Protein AF-A0A3B8ICD7-F1 (afdb_monomer_lite)

Sequence (127 aa):
MKNTTYLVFAVLVFLGSVAFNNRTTNPEAPEERSGIEEAPDSEAPEYSEPFDVMMSVLTHQRCVNCHPSDDVPKQGEDRHAHRFDITRGNSTGPTNCNTCHQAENNDFSGVPGAPDWSLAPHSMRWE

pLDDT: mean 80.63, std 16.06, range [47.44, 96.56]

Structure (mmCIF, N/CA/C/O backbone):
data_AF-A0A3B8ICD7-F1
#
_entry.id   AF-A0A3B8ICD7-F1
#
loop_
_atom_site.group_PDB
_atom_site.id
_atom_site.type_symbol
_atom_site.label_atom_id
_atom_site.label_alt_id
_atom_site.label_comp_id
_atom_site.label_asym_id
_atom_site.label_entity_id
_atom_site.label_seq_id
_atom_site.pdbx_PDB_ins_code
_atom_site.Cartn_x
_atom_site.Cartn_y
_atom_site.Cartn_z
_atom_site.occupancy
_atom_site.B_iso_or_equiv
_atom_site.auth_seq_id
_atom_site.auth_comp_id
_atom_site.auth_asym_id
_atom_site.auth_atom_id
_atom_site.pdbx_PDB_model_num
ATOM 1 N N . MET A 1 1 ? -3.325 -66.431 -43.973 1.00 59.06 1 MET A N 1
ATOM 2 C CA . MET A 1 1 ? -3.987 -65.264 -44.603 1.00 59.06 1 MET A CA 1
ATOM 3 C C . MET A 1 1 ? -4.455 -64.236 -43.572 1.00 59.06 1 MET A C 1
ATOM 5 O O . MET A 1 1 ? -4.008 -63.108 -43.668 1.00 59.06 1 MET A O 1
ATOM 9 N N . LYS A 1 2 ? -5.251 -64.602 -42.551 1.00 57.88 2 LYS A N 1
ATOM 10 C CA . LYS A 1 2 ? -5.779 -63.646 -41.548 1.00 57.88 2 LYS A CA 1
ATOM 11 C C . LYS A 1 2 ? -4.698 -62.892 -40.742 1.00 57.88 2 LYS A C 1
ATOM 13 O O . LYS A 1 2 ? -4.794 -61.681 -40.604 1.00 57.88 2 LYS A O 1
ATOM 18 N N . ASN A 1 3 ? -3.629 -63.560 -40.291 1.00 62.12 3 ASN A N 1
ATOM 19 C CA . ASN A 1 3 ? -2.562 -62.912 -39.500 1.00 62.12 3 ASN A CA 1
ATOM 20 C C . ASN A 1 3 ? -1.727 -61.901 -40.304 1.00 62.12 3 ASN A C 1
ATOM 22 O O . ASN A 1 3 ? -1.322 -60.876 -39.765 1.00 62.12 3 ASN A O 1
ATOM 26 N N . THR A 1 4 ? -1.519 -62.151 -41.600 1.00 67.88 4 THR A N 1
ATOM 27 C CA . THR A 1 4 ? -0.853 -61.201 -42.503 1.00 67.88 4 THR A CA 1
ATOM 28 C C . THR A 1 4 ? -1.708 -59.949 -42.691 1.00 67.88 4 THR A C 1
ATOM 30 O O . THR A 1 4 ? -1.179 -58.845 -42.683 1.00 67.88 4 THR A O 1
ATOM 33 N N . THR A 1 5 ? -3.035 -60.103 -42.771 1.00 70.75 5 THR A N 1
ATOM 34 C CA . THR A 1 5 ? -3.972 -58.973 -42.836 1.00 70.75 5 THR A CA 1
ATOM 35 C C . THR A 1 5 ? -3.921 -58.115 -41.568 1.00 70.75 5 THR A C 1
ATOM 37 O O . THR A 1 5 ? -3.874 -56.895 -41.681 1.00 70.75 5 THR A O 1
ATOM 40 N N . TYR A 1 6 ? -3.851 -58.720 -40.375 1.00 75.12 6 TYR A N 1
ATOM 41 C CA . TYR A 1 6 ? -3.724 -57.970 -39.116 1.00 75.12 6 TYR A CA 1
ATOM 42 C C . TYR A 1 6 ? -2.393 -57.220 -38.992 1.00 75.12 6 TYR A C 1
ATOM 44 O O . TYR A 1 6 ? -2.384 -56.080 -38.539 1.00 75.12 6 TYR A O 1
ATOM 52 N N . LEU A 1 7 ? -1.283 -57.820 -39.434 1.00 75.50 7 LEU A N 1
ATOM 53 C CA . LEU A 1 7 ? 0.027 -57.160 -39.424 1.00 75.50 7 LEU A CA 1
ATOM 54 C C . LEU A 1 7 ? 0.081 -55.971 -40.388 1.00 75.50 7 LEU A C 1
ATOM 56 O O . LEU A 1 7 ? 0.559 -54.906 -40.012 1.00 75.50 7 LEU A O 1
ATOM 60 N N . VAL A 1 8 ? -0.462 -56.118 -41.599 1.00 77.06 8 VAL A N 1
ATOM 61 C CA . VAL A 1 8 ? -0.549 -55.008 -42.562 1.00 77.06 8 VAL A CA 1
ATOM 62 C C . VAL A 1 8 ? -1.430 -53.886 -42.012 1.00 77.06 8 VAL A C 1
ATOM 64 O O . VAL A 1 8 ? -1.059 -52.720 -42.104 1.00 77.06 8 VAL A O 1
ATOM 67 N N . PHE A 1 9 ? -2.553 -54.222 -41.374 1.00 79.38 9 PHE A N 1
ATOM 68 C CA . PHE A 1 9 ? -3.433 -53.226 -40.765 1.00 79.38 9 PHE A CA 1
ATOM 69 C C . PHE A 1 9 ? -2.753 -52.492 -39.599 1.00 79.38 9 PHE A C 1
ATOM 71 O O . PHE A 1 9 ? -2.824 -51.270 -39.524 1.00 79.38 9 PHE A O 1
ATOM 78 N N . ALA A 1 10 ? -2.029 -53.206 -38.732 1.00 79.75 10 ALA A N 1
ATOM 79 C CA . ALA A 1 10 ? -1.290 -52.608 -37.620 1.00 79.75 10 ALA A CA 1
ATOM 80 C C . ALA A 1 10 ? -0.166 -51.671 -38.097 1.00 79.75 10 ALA A C 1
ATOM 82 O O . ALA A 1 10 ? 0.004 -50.586 -37.544 1.00 79.75 10 ALA A O 1
ATOM 83 N N . VAL A 1 11 ? 0.560 -52.047 -39.156 1.00 81.44 11 VAL A N 1
ATOM 84 C CA . VAL A 1 11 ? 1.603 -51.203 -39.762 1.00 81.44 11 VAL A CA 1
ATOM 85 C C . VAL A 1 11 ? 1.000 -49.956 -40.412 1.00 81.44 11 VAL A C 1
ATOM 87 O O . VAL A 1 11 ? 1.538 -48.865 -40.240 1.00 81.44 11 VAL A O 1
ATOM 90 N N . LEU A 1 12 ? -0.135 -50.082 -41.106 1.00 80.44 12 LEU A N 1
ATOM 91 C CA . LEU A 1 12 ? -0.829 -48.938 -41.707 1.00 80.44 12 LEU A CA 1
ATOM 92 C C . LEU A 1 12 ? -1.368 -47.963 -40.653 1.00 80.44 12 LEU A C 1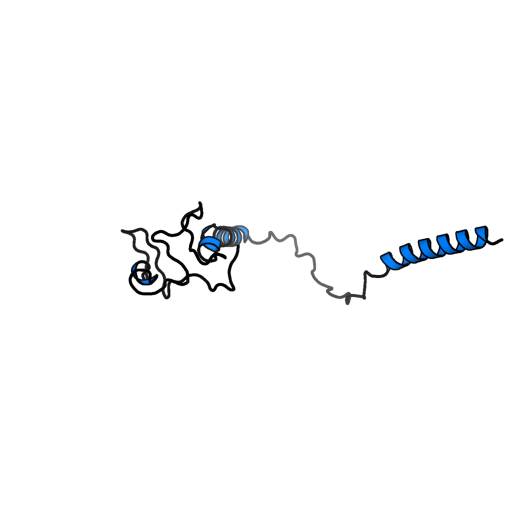
ATOM 94 O O . LEU A 1 12 ? -1.252 -46.753 -40.835 1.00 80.44 12 LEU A O 1
ATOM 98 N N . VAL A 1 13 ? -1.901 -48.470 -39.537 1.00 78.38 13 VAL A N 1
ATOM 99 C CA . VAL A 1 13 ? -2.333 -47.631 -38.408 1.00 78.38 13 VAL A CA 1
ATOM 100 C C . VAL A 1 13 ? -1.134 -46.916 -37.783 1.00 78.38 13 VAL A C 1
ATOM 102 O O . VAL A 1 13 ? -1.191 -45.706 -37.584 1.00 78.38 13 VAL A O 1
ATOM 105 N N . PHE A 1 14 ? -0.024 -47.623 -37.549 1.00 73.62 14 PHE A N 1
ATOM 106 C CA . PHE A 1 14 ? 1.178 -47.033 -36.954 1.00 73.62 14 PHE A CA 1
ATOM 107 C C . PHE A 1 14 ? 1.802 -45.947 -37.848 1.00 73.62 14 PHE A C 1
ATOM 109 O O . PHE A 1 14 ? 2.098 -44.850 -37.375 1.00 73.62 14 PHE A O 1
ATOM 116 N N . LEU A 1 15 ? 1.933 -46.203 -39.155 1.00 73.50 15 LEU A N 1
ATOM 117 C CA . LEU A 1 15 ? 2.424 -45.213 -40.123 1.00 73.50 15 LEU A CA 1
ATOM 118 C C . LEU A 1 15 ? 1.466 -44.019 -40.266 1.00 73.50 15 LEU A C 1
ATOM 120 O O . LEU A 1 15 ? 1.918 -42.877 -40.361 1.00 73.50 15 LEU A O 1
ATOM 124 N N . GLY A 1 16 ? 0.152 -44.259 -40.220 1.00 69.81 16 GLY A N 1
ATOM 125 C CA . GLY A 1 16 ? -0.864 -43.206 -40.233 1.00 69.81 16 GLY A CA 1
ATOM 126 C C . GLY A 1 16 ? -0.794 -42.286 -39.008 1.00 69.81 16 GLY A C 1
ATOM 127 O O . GLY A 1 16 ? -0.886 -41.069 -39.154 1.00 69.81 16 GLY A O 1
ATOM 128 N N . SER A 1 17 ? -0.565 -42.836 -37.810 1.00 64.69 17 SER A N 1
ATOM 129 C CA . SER A 1 17 ? -0.439 -42.056 -36.568 1.00 64.69 17 SER A CA 1
ATOM 130 C C . SER A 1 17 ? 0.824 -41.186 -36.522 1.00 64.69 17 SER A C 1
ATOM 132 O O . SER A 1 17 ? 0.774 -40.067 -36.007 1.00 64.69 17 SER A O 1
ATOM 134 N N . VAL A 1 18 ? 1.943 -41.654 -37.088 1.00 63.84 18 VAL A N 1
ATOM 135 C CA . VAL A 1 18 ? 3.178 -40.853 -37.205 1.00 63.84 18 VAL A CA 1
ATOM 136 C C . VAL A 1 18 ? 2.990 -39.703 -38.202 1.00 63.84 18 VAL A C 1
ATOM 138 O O . VAL A 1 18 ? 3.390 -38.575 -37.921 1.00 63.84 18 VAL A O 1
ATOM 141 N N . ALA A 1 19 ? 2.312 -39.947 -39.329 1.00 62.06 19 ALA A N 1
ATOM 142 C CA . ALA A 1 19 ? 2.012 -38.908 -40.315 1.00 62.06 19 ALA A CA 1
ATOM 143 C C . ALA A 1 19 ? 0.995 -37.860 -39.815 1.00 62.06 19 ALA A C 1
ATOM 145 O O . ALA A 1 19 ? 1.036 -36.714 -40.259 1.00 62.06 19 ALA A O 1
ATOM 146 N N . PHE A 1 20 ? 0.093 -38.228 -38.895 1.00 61.84 20 PHE A N 1
ATOM 147 C CA . PHE A 1 20 ? -0.918 -37.318 -38.342 1.00 61.84 20 PHE A CA 1
ATOM 148 C C . PHE A 1 20 ? -0.350 -36.364 -37.280 1.00 61.84 20 PHE A C 1
ATOM 150 O O . PHE A 1 20 ? -0.676 -35.180 -37.301 1.00 61.84 20 PHE A O 1
ATOM 157 N N . ASN A 1 21 ? 0.553 -36.834 -36.408 1.00 57.81 21 ASN A N 1
ATOM 158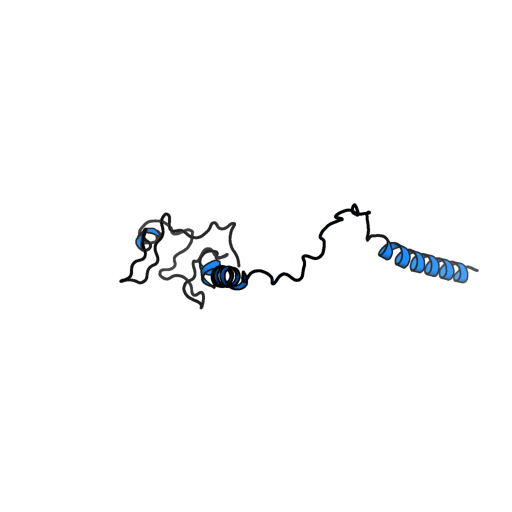 C CA . ASN A 1 21 ? 1.207 -35.971 -35.410 1.00 57.81 21 ASN A CA 1
ATOM 159 C C . ASN A 1 21 ? 2.079 -34.876 -36.042 1.00 57.81 21 ASN A C 1
ATOM 161 O O . ASN A 1 21 ? 2.215 -33.798 -35.476 1.00 57.81 21 ASN A O 1
ATOM 165 N N . ASN A 1 22 ? 2.635 -35.123 -37.232 1.00 58.06 22 ASN A N 1
ATOM 166 C CA . ASN A 1 22 ? 3.496 -34.156 -37.915 1.00 58.06 22 ASN A CA 1
ATOM 167 C C . ASN A 1 22 ? 2.721 -33.126 -38.763 1.00 58.06 22 ASN A C 1
ATOM 169 O O . ASN A 1 22 ? 3.336 -32.321 -39.456 1.00 58.06 22 ASN A O 1
ATOM 173 N N . ARG A 1 23 ? 1.378 -33.165 -38.763 1.00 54.84 23 ARG A N 1
ATOM 174 C CA . ARG A 1 23 ? 0.529 -32.365 -39.668 1.00 54.84 23 ARG A CA 1
ATOM 175 C C . ARG A 1 23 ? -0.231 -31.215 -39.004 1.00 54.84 23 ARG A C 1
ATOM 177 O O . ARG A 1 23 ? -0.993 -30.542 -39.690 1.00 54.84 23 ARG A O 1
ATOM 184 N N . THR A 1 24 ? -0.031 -30.963 -37.709 1.00 51.53 24 THR A N 1
ATOM 185 C CA . THR A 1 24 ? -0.689 -29.856 -36.983 1.00 51.53 24 THR A CA 1
ATOM 186 C C . THR A 1 24 ? 0.218 -28.668 -36.671 1.00 51.53 24 THR A C 1
ATOM 188 O O . THR A 1 24 ? -0.188 -27.776 -35.935 1.00 51.53 24 THR A O 1
ATOM 191 N N . THR A 1 25 ? 1.408 -28.583 -37.262 1.00 52.72 25 THR A N 1
ATOM 192 C CA . THR A 1 25 ? 2.194 -27.343 -37.248 1.00 52.72 25 THR A CA 1
ATOM 193 C C . THR A 1 25 ? 2.433 -26.887 -38.675 1.00 52.72 25 THR A C 1
ATOM 195 O O . THR A 1 25 ? 3.336 -27.383 -39.341 1.00 52.72 25 THR A O 1
ATOM 198 N N . ASN A 1 26 ? 1.567 -25.987 -39.134 1.00 50.69 26 ASN A N 1
ATOM 199 C CA . ASN A 1 26 ? 1.905 -24.737 -39.823 1.00 50.69 26 ASN A CA 1
ATOM 200 C C . ASN A 1 26 ? 0.756 -24.361 -40.778 1.00 50.69 26 ASN A C 1
ATOM 202 O O . ASN A 1 26 ? 0.798 -24.726 -41.953 1.00 50.69 26 ASN A O 1
ATOM 206 N N . PRO A 1 27 ? -0.304 -23.675 -40.313 1.00 48.19 27 PRO A N 1
ATOM 207 C CA . PRO A 1 27 ? -1.021 -22.800 -41.226 1.00 48.19 27 PRO A CA 1
ATOM 208 C C . PRO A 1 27 ? -0.034 -21.697 -41.623 1.00 48.19 27 PRO A C 1
ATOM 210 O O . PRO A 1 27 ? 0.544 -21.074 -40.738 1.00 48.19 27 PRO A O 1
ATOM 213 N N . GLU A 1 28 ? 0.199 -21.516 -42.923 1.00 53.81 28 GLU A N 1
ATOM 214 C CA . GLU A 1 28 ? 1.040 -20.456 -43.490 1.00 53.81 28 GLU A CA 1
ATOM 215 C C . GLU A 1 28 ? 0.753 -19.116 -42.794 1.00 53.81 28 GLU A C 1
ATOM 217 O O . GLU A 1 28 ? -0.240 -18.440 -43.066 1.00 53.81 28 GLU A O 1
ATOM 222 N N . ALA A 1 29 ? 1.619 -18.751 -41.847 1.00 49.72 29 ALA A N 1
ATOM 223 C CA . ALA A 1 29 ? 1.721 -17.387 -41.372 1.00 49.72 29 ALA A CA 1
ATOM 224 C C . ALA A 1 29 ? 2.210 -16.551 -42.564 1.00 49.72 29 ALA A C 1
ATOM 226 O O . ALA A 1 29 ? 3.143 -16.993 -43.238 1.00 49.72 29 ALA A O 1
ATOM 227 N N . PRO A 1 30 ? 1.609 -15.385 -42.861 1.00 47.44 30 PRO A N 1
ATOM 228 C CA . PRO A 1 30 ? 2.081 -14.536 -43.942 1.00 47.44 30 PRO A CA 1
ATOM 229 C C . PRO A 1 30 ? 3.555 -14.191 -43.721 1.00 47.44 30 PRO A C 1
ATOM 231 O O . PRO A 1 30 ? 3.914 -13.474 -42.786 1.00 47.44 30 PRO A O 1
ATOM 234 N N . GLU A 1 31 ? 4.406 -14.744 -44.575 1.00 59.81 31 GLU A N 1
ATOM 235 C CA . GLU A 1 31 ? 5.819 -14.426 -44.651 1.00 59.81 31 GLU A CA 1
ATOM 236 C C . GLU A 1 31 ? 5.957 -13.100 -45.402 1.00 59.81 31 GLU A C 1
ATOM 238 O O . GLU A 1 31 ? 6.128 -13.097 -46.610 1.00 59.81 31 GLU A O 1
ATOM 243 N N . GLU A 1 32 ? 5.826 -11.969 -44.701 1.00 50.09 32 GLU A N 1
ATOM 244 C CA . GLU A 1 32 ? 6.588 -10.758 -45.031 1.00 50.09 32 GLU A CA 1
ATOM 245 C C . GLU A 1 32 ? 6.540 -9.733 -43.886 1.00 50.09 32 GLU A C 1
ATOM 247 O O . GLU A 1 32 ? 5.706 -8.831 -43.834 1.00 50.09 32 GLU A O 1
ATOM 252 N N . ARG A 1 33 ? 7.498 -9.829 -42.963 1.00 54.22 33 ARG A N 1
ATOM 253 C CA . ARG A 1 33 ? 8.117 -8.620 -42.410 1.00 54.22 33 ARG A CA 1
ATOM 254 C C . ARG A 1 33 ? 9.556 -8.598 -42.901 1.00 54.22 33 ARG A C 1
ATOM 256 O O . ARG A 1 33 ? 10.484 -8.896 -42.156 1.00 54.22 33 ARG A O 1
ATOM 263 N N . SER A 1 34 ? 9.712 -8.320 -44.193 1.00 54.34 34 SER A N 1
ATOM 264 C CA . SER A 1 34 ? 11.002 -7.949 -44.756 1.00 54.34 34 SER A CA 1
ATOM 265 C C . SER A 1 34 ? 11.363 -6.559 -44.214 1.00 54.34 34 SER A C 1
ATOM 267 O O . SER A 1 34 ? 10.531 -5.652 -44.177 1.00 54.34 34 SER A O 1
ATOM 269 N N . GLY A 1 35 ? 12.583 -6.419 -43.694 1.00 52.66 35 GLY A N 1
ATOM 270 C CA . GLY A 1 35 ? 13.105 -5.147 -43.192 1.00 52.66 35 GLY A CA 1
ATOM 271 C C . GLY A 1 35 ? 13.018 -4.945 -41.677 1.00 52.66 35 GLY A C 1
ATOM 272 O O . GLY A 1 35 ? 12.424 -3.981 -41.202 1.00 52.66 35 GLY A O 1
ATOM 273 N N . ILE A 1 36 ? 13.682 -5.797 -40.901 1.00 51.47 36 ILE A N 1
ATOM 274 C CA . ILE A 1 36 ? 14.603 -5.234 -39.909 1.00 51.47 36 ILE A CA 1
ATOM 275 C C . ILE A 1 36 ? 15.971 -5.522 -40.509 1.00 51.47 36 ILE A C 1
ATOM 277 O O . ILE A 1 36 ? 16.469 -6.639 -40.401 1.00 51.47 36 ILE A O 1
ATOM 281 N N . GLU A 1 37 ? 16.513 -4.557 -41.257 1.00 59.16 37 GLU A N 1
ATOM 282 C CA . GLU A 1 37 ? 17.958 -4.533 -41.475 1.00 59.16 37 GLU A CA 1
ATOM 283 C C . GLU A 1 37 ? 18.581 -4.659 -40.088 1.00 59.16 37 GLU A C 1
ATOM 285 O O . GLU A 1 37 ? 18.143 -3.948 -39.175 1.00 59.16 37 GLU A O 1
ATOM 290 N N . GLU A 1 38 ? 19.504 -5.610 -39.903 1.00 58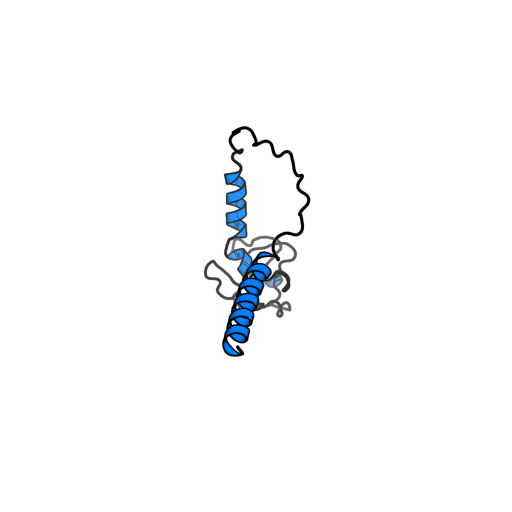.75 38 GLU A N 1
ATOM 291 C CA . GLU A 1 38 ? 20.307 -5.639 -38.686 1.00 58.75 38 GLU A CA 1
ATOM 292 C C . GLU A 1 38 ? 20.796 -4.216 -38.484 1.00 58.75 38 GLU A C 1
ATOM 294 O O . GLU A 1 38 ? 21.467 -3.653 -39.358 1.00 58.75 38 GLU A O 1
ATOM 299 N N . ALA A 1 39 ? 20.331 -3.603 -37.391 1.00 61.12 39 ALA A N 1
ATOM 300 C CA . ALA A 1 39 ? 20.785 -2.282 -37.036 1.00 61.12 39 ALA A CA 1
ATOM 301 C C . ALA A 1 39 ? 22.313 -2.349 -37.108 1.00 61.12 39 ALA A C 1
ATOM 303 O O . ALA A 1 39 ? 22.879 -3.354 -36.655 1.00 61.12 39 ALA A O 1
ATOM 304 N N . PRO A 1 40 ? 22.980 -1.347 -37.713 1.00 50.84 40 PRO A N 1
ATOM 305 C CA . PRO A 1 40 ? 24.428 -1.280 -37.618 1.00 50.84 40 PRO A CA 1
ATOM 306 C C . PRO A 1 40 ? 24.791 -1.508 -36.156 1.00 50.84 40 PRO A C 1
ATOM 308 O O . PRO A 1 40 ? 24.001 -1.129 -35.290 1.00 50.84 40 PRO A O 1
ATOM 311 N N . ASP A 1 41 ? 25.931 -2.152 -35.912 1.00 53.16 41 ASP A N 1
ATOM 312 C CA . ASP A 1 41 ? 26.554 -2.358 -34.601 1.00 53.16 41 ASP A CA 1
ATOM 313 C C . ASP A 1 41 ? 26.820 -0.977 -33.962 1.00 53.16 41 ASP A C 1
ATOM 315 O O . ASP A 1 41 ? 27.923 -0.442 -33.919 1.00 53.16 41 ASP A O 1
ATOM 319 N N . SER A 1 42 ? 25.732 -0.295 -33.641 1.00 56.53 42 SER A N 1
ATOM 320 C CA . SER A 1 42 ? 25.613 1.003 -33.037 1.00 56.53 42 SER A CA 1
ATOM 321 C C . SER A 1 42 ? 25.319 0.615 -31.622 1.00 56.53 42 SER A C 1
ATOM 323 O O . SER A 1 42 ? 24.236 0.086 -31.351 1.00 56.53 42 SER A O 1
ATOM 325 N N . GLU A 1 43 ? 26.333 0.772 -30.782 1.00 61.94 43 GLU A N 1
ATOM 326 C CA . GLU A 1 43 ? 26.250 0.545 -29.353 1.00 61.94 43 GLU A CA 1
ATOM 327 C C . GLU A 1 43 ? 24.853 0.924 -28.881 1.00 61.94 43 GLU A C 1
ATOM 329 O O . GLU A 1 43 ? 24.436 2.080 -29.029 1.00 61.94 43 GLU A O 1
ATOM 334 N N . ALA A 1 44 ? 24.088 -0.091 -28.453 1.00 58.78 44 ALA A N 1
ATOM 335 C CA . ALA A 1 44 ? 22.766 0.123 -27.899 1.00 58.78 44 ALA A CA 1
ATOM 336 C C . ALA A 1 44 ? 22.929 1.276 -26.909 1.00 58.78 44 ALA A C 1
ATOM 338 O O . ALA A 1 44 ? 23.831 1.190 -26.06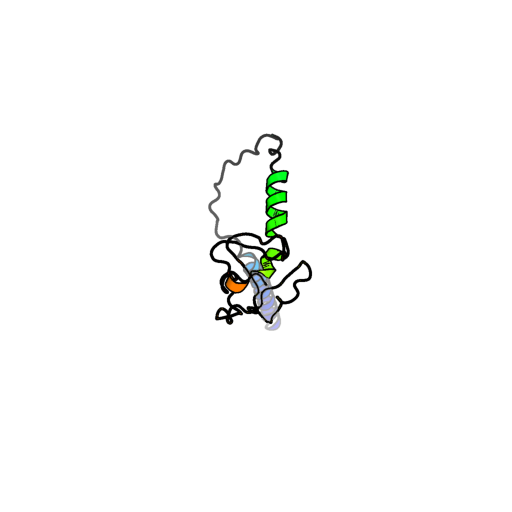7 1.00 58.78 44 ALA A O 1
ATOM 339 N N . PRO A 1 45 ? 22.168 2.378 -27.040 1.00 56.50 45 PRO A N 1
ATOM 340 C CA . PRO A 1 45 ? 22.390 3.508 -26.159 1.00 56.50 45 PRO A CA 1
ATOM 341 C C . PRO A 1 45 ? 22.290 2.990 -24.732 1.00 56.50 45 PRO A C 1
ATOM 343 O O . PRO A 1 45 ? 21.539 2.043 -24.492 1.00 56.50 45 PRO A O 1
ATOM 346 N N . GLU A 1 46 ? 23.088 3.557 -23.832 1.00 62.50 46 GLU A N 1
ATOM 347 C CA . GLU A 1 46 ? 23.209 3.180 -22.422 1.00 62.50 46 GLU A CA 1
ATOM 348 C C . GLU A 1 46 ? 21.843 3.344 -21.703 1.00 62.50 46 GLU A C 1
ATOM 350 O O . GLU A 1 46 ? 21.587 4.276 -20.950 1.00 62.50 46 GLU A O 1
ATOM 355 N N . TYR A 1 47 ? 20.886 2.476 -22.033 1.00 59.12 47 TYR A N 1
ATOM 356 C CA . TYR A 1 47 ? 19.502 2.444 -21.565 1.00 59.12 47 TYR A CA 1
ATOM 357 C C . TYR A 1 47 ? 19.333 1.411 -20.446 1.00 59.12 47 TYR A C 1
ATOM 359 O O . TYR A 1 47 ? 18.230 1.273 -19.914 1.00 59.12 47 TYR A O 1
ATOM 367 N N . SER A 1 48 ? 20.405 0.693 -20.088 1.00 71.25 48 SER A N 1
ATOM 368 C CA . SER A 1 48 ? 20.427 -0.221 -18.946 1.00 71.25 48 SER A CA 1
ATOM 369 C C . SER A 1 48 ? 20.106 0.525 -17.657 1.00 71.25 48 SER A C 1
ATOM 371 O O . SER A 1 48 ? 19.211 0.107 -16.938 1.00 71.25 48 SER A O 1
ATOM 373 N N . GLU A 1 49 ? 20.703 1.696 -17.425 1.00 83.94 49 GLU A N 1
ATOM 374 C CA . GLU A 1 49 ? 20.530 2.437 -16.168 1.00 83.94 49 GLU A CA 1
ATOM 375 C C . GLU A 1 49 ? 19.057 2.805 -15.862 1.00 83.94 49 GLU A C 1
ATOM 377 O O . GLU A 1 49 ? 18.554 2.426 -14.801 1.00 83.94 49 GLU A O 1
ATOM 382 N N . PRO A 1 50 ? 18.281 3.455 -16.760 1.00 90.50 50 PRO A N 1
ATOM 383 C CA . PRO A 1 50 ? 16.860 3.697 -16.497 1.00 90.50 50 PRO A CA 1
ATOM 384 C C . PRO A 1 50 ? 16.033 2.414 -16.353 1.00 90.50 50 PRO A C 1
ATOM 386 O O . PRO A 1 50 ? 15.110 2.365 -15.536 1.00 90.50 50 PRO A O 1
ATOM 389 N N . PHE A 1 51 ? 16.334 1.387 -17.154 1.00 90.06 51 PHE A N 1
ATOM 390 C CA . PHE A 1 51 ? 15.627 0.110 -17.101 1.00 90.06 51 PHE A CA 1
ATOM 391 C C . PHE A 1 51 ? 15.848 -0.596 -15.761 1.00 90.06 51 PHE A C 1
ATOM 393 O O . PHE A 1 51 ? 14.881 -1.000 -15.115 1.00 90.06 51 PHE A O 1
ATOM 400 N N . ASP A 1 52 ? 17.093 -0.666 -15.305 1.00 91.12 52 ASP A N 1
ATOM 401 C CA . ASP A 1 52 ? 17.484 -1.302 -14.052 1.00 91.12 52 ASP A CA 1
ATOM 402 C C . ASP A 1 52 ? 16.863 -0.579 -12.852 1.00 91.12 52 ASP A C 1
ATOM 404 O O . ASP A 1 52 ? 16.317 -1.224 -11.952 1.00 91.12 52 ASP A O 1
ATOM 408 N N . VAL A 1 53 ? 16.830 0.760 -12.871 1.00 90.50 53 VAL A N 1
ATOM 409 C CA . VAL A 1 53 ? 16.125 1.555 -11.853 1.00 90.50 53 VAL A CA 1
ATOM 410 C C . VAL A 1 53 ? 14.635 1.211 -11.820 1.00 90.50 53 VAL A C 1
ATOM 412 O O . VAL A 1 53 ? 14.102 0.930 -10.744 1.00 90.50 53 VAL A O 1
ATOM 415 N N . MET A 1 54 ? 13.950 1.183 -12.967 1.00 91.25 54 MET A N 1
ATOM 416 C CA . MET A 1 54 ? 12.530 0.810 -13.019 1.00 91.25 54 MET A CA 1
ATOM 417 C C . MET A 1 54 ? 12.299 -0.610 -12.501 1.00 91.25 54 MET A C 1
ATOM 419 O O . MET A 1 54 ? 11.417 -0.828 -11.667 1.00 91.25 54 MET A O 1
ATOM 423 N N . MET A 1 55 ? 13.115 -1.567 -12.942 1.00 92.06 55 MET A N 1
ATOM 424 C CA . MET A 1 55 ? 13.000 -2.958 -12.519 1.00 92.06 55 MET A CA 1
ATOM 425 C C . MET A 1 55 ? 13.243 -3.116 -11.019 1.00 92.06 55 MET A C 1
ATOM 427 O O . MET A 1 55 ? 12.460 -3.801 -10.367 1.00 92.06 55 MET A O 1
ATOM 431 N N . SER A 1 56 ? 14.206 -2.394 -10.436 1.00 90.88 56 SER A N 1
ATOM 432 C CA . SER A 1 56 ? 14.445 -2.392 -8.984 1.00 90.88 56 SER A CA 1
ATOM 433 C C . SER A 1 56 ? 13.226 -1.949 -8.164 1.00 90.88 56 SER A C 1
ATOM 435 O O . SER A 1 56 ? 13.083 -2.325 -7.000 1.00 90.88 56 SER A O 1
ATOM 437 N N . VAL A 1 57 ? 12.330 -1.150 -8.754 1.00 88.81 57 VAL A N 1
ATOM 438 C CA . VAL A 1 57 ? 11.077 -0.734 -8.121 1.00 88.81 57 VAL A CA 1
ATOM 439 C C . VAL A 1 57 ? 9.989 -1.771 -8.340 1.00 88.81 57 VAL A C 1
ATOM 441 O O . VAL A 1 57 ? 9.350 -2.169 -7.366 1.00 88.81 57 VAL A O 1
ATOM 444 N N . LEU A 1 58 ? 9.803 -2.209 -9.587 1.00 88.75 58 LEU A N 1
ATOM 445 C CA . LEU A 1 58 ? 8.728 -3.113 -10.002 1.00 88.75 58 LEU A CA 1
ATOM 446 C C . LEU A 1 58 ? 8.865 -4.528 -9.431 1.00 88.75 58 LEU A C 1
ATOM 448 O O . LEU A 1 58 ? 7.857 -5.201 -9.231 1.00 88.75 58 LEU A O 1
ATOM 452 N N . THR A 1 59 ? 10.087 -4.986 -9.158 1.00 90.00 59 THR A N 1
ATOM 453 C CA . THR A 1 59 ? 10.342 -6.315 -8.576 1.00 90.00 59 THR A CA 1
ATOM 454 C C . THR A 1 59 ? 10.514 -6.280 -7.063 1.00 90.00 59 THR A C 1
ATOM 456 O O . THR A 1 59 ? 10.859 -7.290 -6.454 1.00 90.00 59 THR A O 1
ATOM 459 N N . HIS A 1 60 ? 10.325 -5.121 -6.438 1.00 92.69 60 HIS A N 1
ATOM 460 C CA . HIS A 1 60 ? 10.512 -4.965 -5.006 1.00 92.69 60 HIS A CA 1
ATOM 461 C C . HIS A 1 60 ? 9.324 -5.535 -4.224 1.00 92.69 60 HIS A C 1
ATOM 463 O O . HIS A 1 60 ? 8.174 -5.458 -4.659 1.00 92.69 60 HIS A O 1
ATOM 469 N N . GLN A 1 61 ? 9.576 -6.022 -3.009 1.00 92.81 61 GLN A N 1
ATOM 470 C CA . GLN A 1 61 ? 8.573 -6.697 -2.182 1.00 92.81 61 GLN A CA 1
ATOM 471 C C . GLN A 1 61 ? 7.326 -5.839 -1.897 1.00 92.81 61 GLN A C 1
ATOM 473 O O . GLN A 1 61 ? 6.202 -6.341 -1.827 1.00 92.81 61 GLN A O 1
ATOM 478 N N . ARG A 1 62 ? 7.524 -4.516 -1.829 1.00 90.25 62 ARG A N 1
ATOM 479 C CA . ARG A 1 62 ? 6.479 -3.480 -1.721 1.00 90.25 62 ARG A CA 1
ATOM 480 C C . ARG A 1 62 ? 5.339 -3.645 -2.729 1.00 90.25 62 ARG A C 1
ATOM 482 O O . ARG A 1 62 ? 4.206 -3.314 -2.400 1.00 90.25 62 ARG A O 1
ATOM 489 N N . CYS A 1 63 ? 5.626 -4.152 -3.928 1.00 91.19 63 CYS A N 1
ATOM 490 C CA . CYS A 1 63 ? 4.630 -4.341 -4.973 1.00 91.19 63 CYS A CA 1
ATOM 491 C C . CYS A 1 63 ? 3.558 -5.334 -4.523 1.00 91.19 63 CYS A C 1
ATOM 493 O O . CYS A 1 63 ? 2.387 -4.977 -4.440 1.00 91.19 63 CYS A O 1
ATOM 495 N N . VAL A 1 64 ? 3.947 -6.550 -4.133 1.00 93.06 64 VAL A N 1
ATOM 496 C CA . VAL A 1 64 ? 2.969 -7.553 -3.680 1.00 93.06 64 VAL A CA 1
ATOM 497 C C . VAL A 1 64 ? 2.424 -7.249 -2.279 1.00 93.06 64 VAL A C 1
ATOM 499 O O . VAL A 1 64 ? 1.291 -7.605 -1.986 1.00 93.06 64 VAL A O 1
ATOM 502 N N . ASN A 1 65 ? 3.143 -6.481 -1.450 1.00 94.81 65 ASN A N 1
ATOM 503 C CA . ASN A 1 65 ? 2.641 -6.036 -0.143 1.00 94.81 65 ASN A CA 1
ATOM 504 C C . ASN A 1 65 ? 1.361 -5.179 -0.233 1.00 94.81 65 ASN A C 1
ATOM 506 O O . ASN A 1 65 ? 0.511 -5.252 0.659 1.00 94.81 65 ASN A O 1
ATOM 510 N N . CYS A 1 66 ? 1.226 -4.382 -1.300 1.00 92.06 66 CYS A N 1
ATOM 511 C CA . CYS A 1 66 ? 0.032 -3.583 -1.603 1.00 92.06 66 CYS A CA 1
ATOM 512 C C . CYS A 1 66 ? -0.973 -4.308 -2.516 1.00 92.06 66 CYS A C 1
ATOM 514 O O . CYS A 1 66 ? -2.101 -3.839 -2.682 1.00 92.06 66 CYS A O 1
ATOM 516 N N . HIS A 1 67 ? -0.578 -5.449 -3.089 1.00 94.38 67 HIS A N 1
ATOM 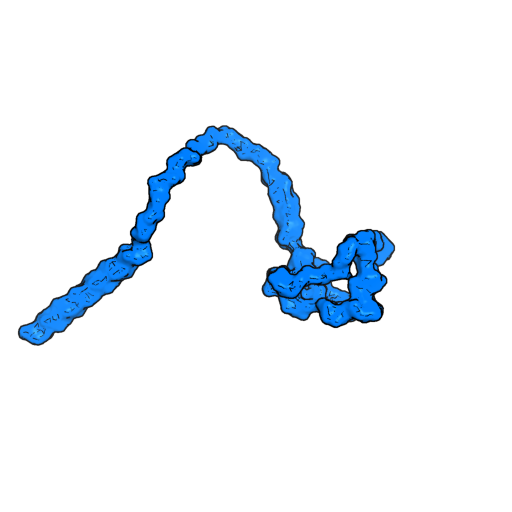517 C CA . HIS A 1 67 ? -1.380 -6.288 -3.981 1.00 94.38 67 HIS A CA 1
ATOM 518 C C . HIS A 1 67 ? -1.627 -7.708 -3.411 1.00 94.38 67 HIS A C 1
ATOM 520 O O . HIS A 1 67 ? -1.475 -8.685 -4.153 1.00 94.38 67 HIS A O 1
ATOM 526 N N . PRO A 1 68 ? -2.019 -7.859 -2.126 1.00 94.62 68 PRO A N 1
ATOM 527 C CA . PRO A 1 68 ? -2.190 -9.170 -1.512 1.00 94.62 68 PRO A CA 1
ATOM 528 C C . PRO A 1 68 ? -3.442 -9.884 -2.031 1.00 94.62 68 PRO A C 1
ATOM 530 O O . PRO A 1 68 ? -4.480 -9.258 -2.285 1.00 94.62 68 PRO A O 1
ATOM 533 N N . SER A 1 69 ? -3.365 -11.212 -2.123 1.00 95.00 69 SER A N 1
ATOM 534 C CA . SER A 1 69 ? -4.500 -12.061 -2.517 1.00 95.00 69 SER A CA 1
ATOM 535 C C . SER A 1 69 ? -5.458 -12.363 -1.355 1.00 95.00 69 SER A C 1
ATOM 537 O O . SER A 1 69 ? -6.611 -12.719 -1.595 1.00 95.00 69 SER A O 1
ATOM 539 N N . ASP A 1 70 ? -5.011 -12.186 -0.108 1.00 94.94 70 ASP A N 1
ATOM 540 C CA . ASP A 1 70 ? -5.751 -12.493 1.126 1.00 94.94 70 ASP A CA 1
ATOM 541 C C . ASP A 1 70 ? -6.422 -11.271 1.785 1.00 94.94 70 ASP A C 1
ATOM 543 O O . ASP A 1 70 ? -6.906 -11.361 2.910 1.00 94.94 70 ASP A O 1
ATOM 547 N N . ASP A 1 71 ? -6.444 -10.129 1.090 1.00 94.12 71 ASP A N 1
ATOM 548 C CA . ASP A 1 71 ? -6.971 -8.841 1.562 1.00 94.12 71 ASP A CA 1
ATOM 549 C C . ASP A 1 71 ? -6.264 -8.244 2.798 1.00 94.12 71 ASP A C 1
ATOM 551 O O . ASP A 1 71 ? -6.726 -7.231 3.332 1.00 94.12 71 ASP A O 1
ATOM 555 N N . VAL A 1 72 ? -5.125 -8.802 3.223 1.00 95.44 72 VAL A N 1
ATOM 556 C CA . VAL A 1 72 ? -4.328 -8.304 4.352 1.00 95.44 72 VAL A CA 1
ATOM 557 C C . VAL A 1 72 ? -3.078 -7.595 3.812 1.00 95.44 72 VAL A C 1
ATOM 559 O O . VAL A 1 72 ? -2.198 -8.271 3.270 1.00 95.44 72 VAL A O 1
ATOM 562 N N . PRO A 1 73 ? -2.937 -6.261 3.983 1.00 95.25 73 PRO A N 1
ATOM 563 C CA . PRO A 1 73 ? -1.725 -5.552 3.584 1.00 95.25 73 PRO A CA 1
ATOM 564 C C . PRO A 1 73 ? -0.509 -6.148 4.290 1.00 95.25 73 PRO A C 1
ATOM 566 O O . PRO A 1 73 ? -0.595 -6.540 5.459 1.00 95.25 73 PRO A O 1
ATOM 569 N N . LYS A 1 74 ? 0.635 -6.179 3.607 1.00 95.88 74 LYS A N 1
ATOM 570 C CA . LYS A 1 74 ? 1.903 -6.613 4.207 1.00 95.88 74 LYS A CA 1
ATOM 571 C C . LYS A 1 74 ? 2.842 -5.428 4.428 1.00 95.88 74 LYS A C 1
ATOM 573 O O . LYS A 1 74 ? 2.723 -4.396 3.770 1.00 95.88 74 LYS A O 1
ATOM 578 N N . GLN A 1 75 ? 3.773 -5.563 5.363 1.00 94.19 75 GLN A N 1
ATOM 579 C CA . GLN A 1 75 ? 4.783 -4.554 5.677 1.00 94.19 75 GLN A CA 1
ATOM 580 C C . GLN A 1 75 ? 6.186 -5.169 5.637 1.00 94.19 75 GLN A C 1
ATOM 582 O O . GLN A 1 75 ? 6.361 -6.345 5.942 1.00 94.19 75 GLN A O 1
ATOM 587 N N . GLY A 1 76 ? 7.177 -4.351 5.270 1.00 92.94 76 GLY A N 1
ATOM 588 C CA . GLY A 1 76 ? 8.586 -4.749 5.223 1.00 92.94 76 GLY A CA 1
ATOM 589 C C . GLY A 1 76 ? 8.945 -5.739 4.109 1.00 92.94 76 GLY A C 1
ATOM 590 O O . GLY A 1 76 ? 8.096 -6.186 3.333 1.00 92.94 76 GLY A O 1
ATOM 591 N N . GLU A 1 77 ? 10.231 -6.083 4.045 1.00 93.44 77 GLU A N 1
ATOM 592 C CA . GLU A 1 77 ? 10.771 -7.070 3.095 1.00 93.44 77 GLU A CA 1
ATOM 593 C C . GLU A 1 77 ? 10.406 -8.516 3.465 1.00 93.44 77 GLU A C 1
ATOM 595 O O . GLU A 1 77 ? 10.415 -9.406 2.623 1.00 93.44 77 GLU A O 1
ATOM 600 N N . ASP A 1 78 ? 10.057 -8.766 4.725 1.00 94.94 78 ASP A N 1
ATOM 601 C CA . ASP A 1 78 ? 9.614 -10.067 5.233 1.00 94.94 78 ASP A CA 1
ATOM 602 C C . ASP A 1 78 ? 8.107 -10.309 5.039 1.00 94.94 78 ASP A C 1
ATOM 604 O O . ASP A 1 78 ? 7.623 -11.411 5.301 1.00 94.94 78 ASP A O 1
ATOM 608 N N . ARG A 1 79 ? 7.370 -9.304 4.541 1.00 93.88 79 ARG A N 1
ATOM 609 C CA . ARG A 1 79 ? 5.938 -9.377 4.205 1.00 93.88 79 ARG A CA 1
ATOM 610 C C . ARG A 1 79 ? 5.050 -9.790 5.378 1.00 93.88 79 ARG A C 1
ATOM 612 O O . ARG A 1 79 ? 4.031 -10.461 5.183 1.00 93.88 79 ARG A O 1
ATOM 619 N N . HIS A 1 80 ? 5.406 -9.414 6.599 1.00 95.62 80 HIS A N 1
ATOM 620 C CA . HIS A 1 80 ? 4.537 -9.679 7.738 1.00 95.62 80 HIS A CA 1
ATOM 621 C C . HIS A 1 80 ? 3.231 -8.881 7.611 1.00 95.62 80 HIS A C 1
ATOM 623 O O . HIS A 1 80 ? 3.166 -7.856 6.929 1.00 95.62 80 HIS A O 1
ATOM 629 N N . ALA A 1 81 ? 2.165 -9.359 8.252 1.00 96.06 81 ALA A N 1
ATOM 630 C CA . ALA A 1 81 ? 0.874 -8.681 8.217 1.00 96.06 81 ALA A CA 1
ATOM 631 C C . ALA A 1 81 ? 0.974 -7.258 8.786 1.00 96.06 81 ALA A C 1
ATOM 633 O O . ALA A 1 81 ? 1.655 -7.015 9.785 1.00 96.06 81 ALA A O 1
ATOM 634 N N . HIS A 1 82 ? 0.263 -6.325 8.156 1.00 94.69 82 HIS A N 1
ATOM 635 C CA . HIS A 1 82 ? 0.112 -4.967 8.653 1.00 94.69 82 HIS A CA 1
ATOM 636 C C . HIS A 1 82 ? -0.394 -4.982 10.098 1.00 94.69 82 HIS A C 1
ATOM 638 O O . HIS A 1 82 ? -1.276 -5.758 10.467 1.00 94.69 82 HIS A O 1
ATOM 644 N N . ARG A 1 83 ? 0.154 -4.090 10.926 1.00 91.50 83 ARG A N 1
ATOM 645 C CA . ARG A 1 83 ? -0.248 -3.961 12.332 1.00 91.50 83 ARG A CA 1
ATOM 646 C C . ARG A 1 83 ? -1.744 -3.666 12.461 1.00 91.50 83 ARG A C 1
ATOM 648 O O . ARG A 1 83 ? -2.334 -3.087 11.553 1.00 91.50 83 ARG A O 1
ATOM 655 N N . PHE A 1 84 ? -2.307 -3.974 13.629 1.00 91.75 84 PHE A N 1
ATOM 656 C CA . PHE A 1 84 ? -3.702 -3.675 13.992 1.00 91.75 84 PHE A CA 1
ATOM 657 C C . PHE A 1 84 ? -4.756 -4.438 13.175 1.00 91.75 84 PHE A C 1
ATOM 659 O O . PHE A 1 84 ? -5.875 -3.952 13.032 1.00 91.75 84 PHE A O 1
ATOM 666 N N . ASP A 1 85 ? -4.396 -5.610 12.640 1.00 91.50 85 ASP A N 1
ATOM 667 C CA . ASP A 1 85 ? -5.295 -6.498 11.892 1.00 91.50 85 ASP A CA 1
ATOM 668 C C . ASP A 1 85 ? -6.050 -5.771 10.763 1.00 91.50 85 ASP A C 1
ATOM 670 O O . ASP A 1 85 ? -7.235 -6.004 10.518 1.00 91.50 85 ASP A O 1
ATOM 674 N N . ILE A 1 86 ? -5.368 -4.840 10.083 1.00 92.62 86 ILE A N 1
ATOM 675 C CA . ILE A 1 86 ? -5.927 -4.090 8.952 1.00 92.62 86 ILE A CA 1
ATOM 676 C C . ILE A 1 86 ? -6.204 -5.046 7.789 1.00 92.62 86 ILE A C 1
ATOM 678 O O . ILE A 1 86 ? -5.399 -5.917 7.472 1.00 92.62 86 ILE A O 1
ATOM 682 N N . THR A 1 87 ? -7.353 -4.871 7.142 1.00 93.25 87 THR A N 1
ATOM 683 C CA . THR A 1 87 ? -7.782 -5.633 5.966 1.00 93.25 87 THR A CA 1
ATOM 684 C C . THR A 1 87 ? -8.432 -4.684 4.967 1.00 93.25 87 THR A C 1
ATOM 686 O O . THR A 1 87 ? -8.885 -3.600 5.329 1.00 93.25 87 THR A O 1
ATOM 689 N N . ARG A 1 88 ? -8.569 -5.092 3.704 1.00 91.12 88 ARG A N 1
ATOM 690 C CA . ARG A 1 88 ? -9.332 -4.324 2.703 1.00 91.12 88 ARG A CA 1
ATOM 691 C C . ARG A 1 88 ? -10.749 -3.968 3.178 1.00 91.12 88 ARG A C 1
ATOM 693 O O . ARG A 1 88 ? -11.272 -2.922 2.807 1.00 91.12 88 ARG A O 1
ATOM 700 N N . GLY A 1 89 ? -11.370 -4.841 3.974 1.00 84.44 89 GLY A N 1
ATOM 701 C CA . GLY A 1 89 ? -12.756 -4.707 4.421 1.00 84.44 89 GLY A CA 1
ATOM 702 C C . GLY A 1 89 ? -12.970 -3.853 5.674 1.00 84.44 89 GLY A C 1
ATOM 703 O O . GLY A 1 89 ? -14.110 -3.481 5.939 1.00 84.44 89 GLY A O 1
ATOM 704 N N . ASN A 1 90 ? -11.931 -3.518 6.450 1.00 81.94 90 ASN A N 1
ATOM 705 C CA . ASN A 1 90 ? -12.093 -2.785 7.716 1.00 81.94 90 ASN A CA 1
ATOM 706 C C . ASN A 1 90 ? -11.878 -1.269 7.602 1.00 81.94 90 ASN A C 1
ATOM 708 O O . ASN A 1 90 ? -11.492 -0.605 8.557 1.00 81.94 90 ASN A O 1
ATOM 712 N N . SER A 1 91 ? -12.222 -0.681 6.464 1.00 75.62 91 SER A N 1
ATOM 713 C CA . SER A 1 91 ? -11.972 0.724 6.129 1.00 75.62 91 SER A CA 1
ATOM 714 C C . SER A 1 91 ? -12.896 1.752 6.820 1.00 75.62 91 SER A C 1
ATOM 716 O O . SER A 1 91 ? -13.207 2.791 6.237 1.00 75.62 91 SER A O 1
ATOM 718 N N . THR A 1 92 ? -13.358 1.514 8.052 1.00 81.94 92 THR A N 1
ATOM 719 C CA . THR A 1 92 ? -14.262 2.424 8.787 1.00 81.94 92 THR A CA 1
ATOM 720 C C . THR A 1 92 ? -13.747 2.754 10.181 1.00 81.94 92 THR A C 1
ATOM 722 O O . THR A 1 92 ? -13.220 1.884 10.866 1.00 81.94 92 THR A O 1
ATOM 725 N N . GLY A 1 93 ? -13.965 3.986 10.649 1.00 87.50 93 GLY A N 1
ATOM 726 C CA . GLY A 1 93 ? -13.537 4.391 11.991 1.00 87.50 93 GLY A CA 1
ATOM 727 C C . GLY A 1 93 ? -12.006 4.353 12.144 1.00 87.50 93 GLY A C 1
ATOM 728 O O . GLY A 1 93 ? -11.312 4.695 11.189 1.00 87.50 93 GLY A O 1
ATOM 729 N N . PRO A 1 94 ? -11.463 3.930 13.304 1.00 87.56 94 PRO A N 1
ATOM 730 C CA . PRO A 1 94 ? -10.017 3.927 13.564 1.00 87.56 94 PRO A CA 1
ATOM 731 C C . PRO A 1 94 ? -9.190 3.038 12.628 1.00 87.56 94 PRO A C 1
ATOM 733 O O . PRO A 1 94 ? -7.990 3.246 12.491 1.00 87.56 94 PRO A O 1
ATOM 736 N N . THR A 1 95 ? -9.817 2.043 11.997 1.00 90.38 95 THR A N 1
ATOM 737 C CA . THR A 1 95 ? -9.171 1.134 11.040 1.00 90.38 95 THR A CA 1
ATOM 738 C C . THR A 1 95 ? -9.259 1.646 9.600 1.00 90.38 95 THR A C 1
ATOM 740 O O . THR A 1 95 ? -8.762 1.004 8.679 1.00 90.38 95 THR A O 1
ATOM 743 N N . ASN A 1 96 ? -9.854 2.824 9.377 1.00 90.81 96 ASN A N 1
ATOM 744 C CA . ASN A 1 96 ? -9.761 3.492 8.086 1.00 90.81 96 ASN A CA 1
ATOM 745 C C . ASN A 1 96 ? -8.299 3.857 7.793 1.00 90.81 96 ASN A C 1
ATOM 747 O O . ASN A 1 96 ? -7.625 4.439 8.644 1.00 90.81 96 ASN A O 1
ATOM 751 N N . CYS A 1 97 ? -7.835 3.554 6.578 1.00 91.38 97 CYS A N 1
ATOM 752 C CA . CYS A 1 97 ? -6.458 3.780 6.143 1.00 91.38 97 CYS A CA 1
ATOM 753 C C . CYS A 1 97 ? -5.998 5.228 6.376 1.00 91.38 97 CYS A C 1
ATOM 755 O O . CYS A 1 97 ? -4.888 5.446 6.865 1.00 91.38 97 CYS A O 1
ATOM 757 N N . ASN A 1 98 ? -6.894 6.193 6.140 1.00 91.56 98 ASN A N 1
ATOM 758 C CA . ASN A 1 98 ? -6.627 7.625 6.275 1.00 91.56 98 ASN A CA 1
ATOM 759 C C . ASN A 1 98 ? -6.546 8.110 7.729 1.00 91.56 98 ASN A C 1
ATOM 761 O O . ASN A 1 98 ? -6.284 9.282 7.985 1.00 91.56 98 ASN A O 1
ATOM 765 N N . THR A 1 99 ? -6.756 7.226 8.706 1.00 92.56 99 THR A N 1
ATOM 766 C CA . THR A 1 99 ? -6.483 7.531 10.117 1.00 92.56 99 THR A CA 1
ATOM 767 C C . THR A 1 99 ? -4.978 7.629 10.367 1.00 92.56 99 THR A C 1
ATOM 769 O O . THR A 1 99 ? -4.536 8.457 11.161 1.00 92.56 99 THR A O 1
ATOM 772 N N . CYS A 1 100 ? -4.181 6.805 9.679 1.00 92.81 100 CYS A N 1
ATOM 773 C CA . CYS A 1 100 ? -2.726 6.776 9.825 1.00 92.81 100 CYS A CA 1
ATOM 774 C C . CYS A 1 100 ? -2.018 7.318 8.581 1.00 92.81 100 CYS A C 1
ATOM 776 O O . CYS A 1 100 ? -1.126 8.154 8.709 1.00 92.81 100 CYS A O 1
ATOM 778 N N . HIS A 1 101 ? -2.424 6.872 7.394 1.00 94.44 101 HIS A N 1
ATOM 779 C CA . HIS A 1 101 ? -1.823 7.273 6.127 1.00 94.44 101 HIS A CA 1
ATOM 780 C C . HIS A 1 101 ? -2.437 8.584 5.647 1.00 94.44 101 HIS A C 1
ATOM 782 O O . HIS A 1 101 ? -3.629 8.653 5.378 1.00 94.44 101 HIS A O 1
ATOM 788 N N . GLN A 1 102 ? -1.633 9.638 5.571 1.00 94.19 102 GLN A N 1
ATOM 789 C CA . GLN A 1 102 ? -2.089 10.956 5.129 1.00 94.19 102 GLN A CA 1
ATOM 790 C C . GLN A 1 102 ? -1.676 11.209 3.674 1.00 94.19 102 GLN A C 1
ATOM 792 O O . GLN A 1 102 ? -1.141 10.327 3.005 1.00 94.19 102 GLN A O 1
ATOM 797 N N . ALA A 1 103 ? -1.906 12.425 3.180 1.00 95.62 103 ALA A N 1
ATOM 798 C CA . ALA A 1 103 ? -1.491 12.822 1.834 1.00 95.62 103 ALA A CA 1
ATOM 799 C C . ALA A 1 103 ? 0.038 12.813 1.640 1.00 95.62 103 ALA A C 1
ATOM 801 O O . ALA A 1 103 ? 0.512 12.669 0.516 1.00 95.62 103 ALA A O 1
ATOM 802 N N . GLU A 1 104 ? 0.798 12.954 2.727 1.00 95.62 104 GLU A N 1
ATOM 803 C CA . GLU A 1 104 ? 2.256 13.055 2.731 1.00 95.62 104 GLU A CA 1
ATOM 804 C C . GLU A 1 104 ? 2.868 12.069 3.731 1.00 95.62 104 GLU A C 1
ATOM 806 O O . GLU A 1 104 ? 2.221 11.657 4.701 1.00 95.62 104 GLU A O 1
ATOM 811 N N . ASN A 1 105 ? 4.126 11.695 3.490 1.00 96.06 105 ASN A N 1
ATOM 812 C CA . ASN A 1 105 ? 4.893 10.857 4.407 1.00 96.06 105 ASN A CA 1
ATOM 813 C C . ASN A 1 105 ? 5.025 11.538 5.772 1.00 96.06 105 ASN A C 1
ATOM 815 O O . ASN A 1 105 ? 5.292 12.735 5.867 1.00 96.06 105 ASN A O 1
ATOM 819 N N . ASN A 1 106 ? 4.875 10.760 6.840 1.00 96.56 106 ASN A N 1
ATOM 820 C CA . ASN A 1 106 ? 5.069 11.241 8.197 1.00 96.56 106 ASN A CA 1
ATOM 821 C C . ASN A 1 106 ? 6.437 10.791 8.723 1.00 96.56 106 ASN A C 1
ATOM 823 O O . ASN A 1 106 ? 6.585 9.658 9.180 1.00 96.56 106 ASN A O 1
ATOM 827 N N . ASP A 1 107 ? 7.411 11.701 8.728 1.00 96.12 107 ASP A N 1
ATOM 828 C CA . ASP A 1 107 ? 8.793 11.413 9.143 1.00 96.12 107 ASP A CA 1
ATOM 829 C C . ASP A 1 107 ? 8.932 11.024 10.625 1.00 96.12 107 ASP A C 1
ATOM 831 O O . ASP A 1 107 ? 9.860 10.307 10.994 1.00 96.12 107 ASP A O 1
ATOM 835 N N . PHE A 1 108 ? 8.008 11.455 11.492 1.00 96.31 108 PHE A N 1
ATOM 836 C CA . PHE A 1 108 ? 8.055 11.123 12.922 1.00 96.31 108 PHE A CA 1
ATOM 837 C C . PHE A 1 108 ? 7.629 9.681 13.205 1.00 96.31 108 PHE A C 1
ATOM 839 O O . PHE A 1 108 ? 8.184 9.029 14.086 1.00 96.31 108 PHE A O 1
ATOM 846 N N . SER A 1 109 ? 6.613 9.195 12.491 1.00 94.06 109 SER A N 1
ATOM 847 C CA . SER A 1 109 ? 6.067 7.843 12.676 1.00 94.06 109 SER A CA 1
ATOM 848 C C . SER A 1 109 ? 6.607 6.824 11.671 1.00 94.06 109 SER A C 1
ATOM 850 O O . SER A 1 109 ? 6.482 5.623 11.904 1.00 94.06 109 SER A O 1
ATOM 852 N N . GLY A 1 110 ? 7.180 7.287 10.556 1.00 93.38 110 GLY A N 1
ATOM 853 C CA . GLY A 1 110 ? 7.573 6.458 9.417 1.00 93.38 110 GLY A CA 1
ATOM 854 C C . GLY A 1 110 ? 6.393 5.953 8.580 1.00 93.38 110 GLY A C 1
ATOM 855 O O . GLY A 1 110 ? 6.582 5.096 7.719 1.00 93.38 110 GLY A O 1
ATOM 856 N N . VAL A 1 111 ? 5.172 6.440 8.831 1.00 94.94 111 VAL A N 1
ATOM 857 C CA . VAL A 1 111 ? 3.985 6.051 8.061 1.00 94.94 111 VAL A CA 1
ATOM 858 C C . VAL A 1 111 ? 4.034 6.727 6.684 1.00 94.94 111 VAL A C 1
ATOM 860 O O . VAL A 1 111 ? 4.120 7.957 6.624 1.00 94.94 111 VAL A O 1
ATOM 863 N N . PRO A 1 112 ? 3.978 5.963 5.577 1.00 94.00 112 PRO A N 1
ATOM 864 C CA . PRO A 1 112 ? 3.975 6.543 4.241 1.00 94.00 112 PRO A CA 1
ATOM 865 C C . PRO A 1 112 ? 2.640 7.229 3.941 1.00 94.00 112 PRO A C 1
ATOM 867 O O . PRO A 1 112 ? 1.601 6.840 4.480 1.00 94.00 112 PRO A O 1
ATOM 870 N N . GLY A 1 113 ? 2.666 8.220 3.057 1.00 94.69 113 GLY A N 1
ATOM 871 C CA . GLY A 1 113 ? 1.480 8.947 2.627 1.00 94.69 113 GLY A CA 1
ATOM 872 C C . GLY A 1 113 ? 1.397 9.111 1.116 1.00 94.69 113 GLY A C 1
ATOM 873 O O . GLY A 1 113 ? 2.404 9.108 0.411 1.00 94.69 113 GLY A O 1
ATOM 874 N N . ALA A 1 114 ? 0.164 9.216 0.635 1.00 93.62 114 ALA A N 1
ATOM 875 C CA . ALA A 1 114 ? -0.210 9.519 -0.739 1.00 93.62 114 ALA A CA 1
ATOM 876 C C . ALA A 1 114 ? -1.686 9.954 -0.748 1.00 93.62 114 ALA A C 1
ATOM 878 O O . ALA A 1 114 ? -2.447 9.548 0.139 1.00 93.62 114 ALA A O 1
ATOM 879 N N . PRO A 1 115 ? -2.129 10.749 -1.736 1.00 92.12 115 PRO A N 1
ATOM 880 C CA . PRO A 1 115 ? -3.555 10.978 -1.934 1.00 92.12 115 PRO A CA 1
ATOM 881 C C . PRO A 1 115 ? -4.291 9.645 -2.148 1.00 92.12 115 PRO A C 1
ATOM 883 O O . PRO A 1 115 ? -3.754 8.724 -2.762 1.00 92.12 115 PRO A O 1
ATOM 886 N N . ASP A 1 116 ? -5.518 9.555 -1.632 1.00 88.12 116 ASP A N 1
ATOM 887 C CA . ASP A 1 116 ? -6.416 8.403 -1.803 1.00 88.12 116 ASP A CA 1
ATOM 888 C C . ASP A 1 116 ? -5.816 7.043 -1.375 1.00 88.12 116 ASP A C 1
ATOM 890 O O . ASP A 1 116 ? -6.067 6.002 -1.994 1.00 88.12 116 ASP A O 1
ATOM 894 N N . TRP A 1 117 ? -5.029 7.044 -0.289 1.00 91.25 117 TRP A N 1
ATOM 895 C CA . TRP A 1 117 ? -4.326 5.859 0.205 1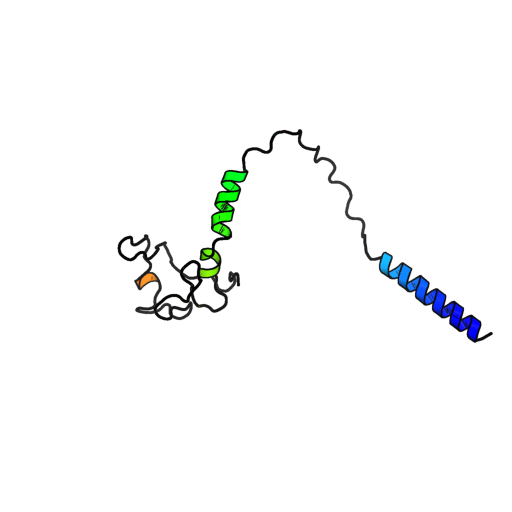.00 91.25 117 TRP A CA 1
ATOM 896 C C . TRP A 1 117 ? -5.263 4.667 0.432 1.00 91.25 117 TRP A C 1
ATOM 898 O O . TRP A 1 117 ? -6.169 4.687 1.270 1.00 91.25 117 TRP A O 1
ATOM 908 N N . SER A 1 118 ? -5.015 3.586 -0.303 1.00 91.44 118 SER A N 1
ATOM 909 C CA . SER A 1 118 ? -5.809 2.363 -0.248 1.00 91.44 118 SER A CA 1
ATOM 910 C C . SER A 1 118 ? -5.016 1.166 -0.777 1.00 91.44 118 SER A C 1
ATOM 912 O O . SER A 1 118 ? -4.002 1.315 -1.457 1.00 91.44 118 SER A O 1
ATOM 914 N N . LEU A 1 119 ? -5.475 -0.046 -0.456 1.00 92.94 119 LEU A N 1
ATOM 915 C CA . LEU A 1 119 ? -4.972 -1.258 -1.103 1.00 92.94 119 LEU A CA 1
ATOM 916 C C . LEU A 1 119 ? -5.388 -1.285 -2.575 1.00 92.94 119 LEU A C 1
ATOM 918 O O . LEU A 1 119 ? -6.551 -1.015 -2.890 1.00 92.94 119 LEU A O 1
ATOM 922 N N . ALA A 1 120 ? -4.489 -1.736 -3.454 1.00 93.19 120 ALA A N 1
ATOM 923 C CA . ALA A 1 120 ? -4.800 -1.923 -4.869 1.00 93.19 120 ALA A CA 1
ATOM 924 C C . ALA A 1 120 ? -6.032 -2.826 -5.041 1.00 93.19 120 ALA A C 1
ATOM 926 O O . ALA A 1 120 ? -6.190 -3.757 -4.244 1.00 93.19 120 ALA A O 1
ATOM 927 N N . PRO A 1 121 ? -6.909 -2.597 -6.037 1.00 93.00 121 PRO A N 1
ATOM 928 C CA . PRO A 1 121 ? -8.117 -3.395 -6.236 1.00 93.00 121 PRO A CA 1
ATOM 929 C C . PRO A 1 121 ? -7.840 -4.900 -6.218 1.00 93.00 121 PRO A C 1
ATOM 931 O O . PRO A 1 121 ? -6.820 -5.354 -6.727 1.00 93.00 121 PRO A O 1
ATOM 934 N N . HIS A 1 122 ? -8.773 -5.694 -5.687 1.00 93.62 122 HIS A N 1
ATOM 935 C CA . HIS A 1 122 ? -8.585 -7.146 -5.558 1.00 93.62 122 HIS A CA 1
ATOM 936 C C . HIS A 1 122 ? -8.330 -7.850 -6.913 1.00 93.62 122 HIS A C 1
ATOM 938 O O . HIS A 1 122 ? -7.656 -8.875 -6.975 1.00 93.62 122 HIS A O 1
ATOM 944 N N . SER A 1 123 ? -8.815 -7.284 -8.025 1.00 95.06 123 SER A N 1
ATOM 945 C CA . SER A 1 123 ? -8.527 -7.764 -9.386 1.00 95.06 123 SER A CA 1
ATOM 946 C C . SER A 1 123 ? -7.065 -7.595 -9.818 1.00 95.06 123 SER A C 1
ATOM 948 O O . SER A 1 123 ? -6.668 -8.179 -10.819 1.00 95.06 123 SER A O 1
ATOM 950 N N . MET A 1 124 ? -6.278 -6.795 -9.096 1.00 95.06 124 MET A N 1
ATOM 951 C CA . MET A 1 124 ? -4.863 -6.536 -9.361 1.00 95.06 124 MET A CA 1
ATOM 952 C C . MET A 1 124 ? -3.938 -7.291 -8.398 1.00 95.06 124 MET A C 1
ATOM 954 O O . MET A 1 124 ? -2.779 -6.925 -8.290 1.00 95.06 124 MET A O 1
ATOM 958 N N . ARG A 1 125 ? -4.402 -8.316 -7.678 1.00 94.75 125 ARG A N 1
ATOM 959 C CA . ARG A 1 125 ? -3.537 -9.113 -6.789 1.00 94.75 125 ARG A CA 1
ATOM 960 C C . ARG A 1 125 ? -2.404 -9.810 -7.560 1.00 94.75 125 ARG A C 1
ATOM 962 O O . ARG A 1 125 ? -2.636 -10.297 -8.668 1.00 94.75 125 ARG A O 1
ATOM 969 N N . TRP A 1 126 ? -1.205 -9.852 -6.980 1.00 87.88 126 TRP A N 1
ATOM 970 C CA . TRP A 1 126 ? 0.026 -10.357 -7.620 1.00 87.88 126 TRP A CA 1
ATOM 971 C C . TRP A 1 126 ? 0.666 -11.531 -6.856 1.00 87.88 126 TRP A C 1
ATOM 973 O O . TRP A 1 126 ? 1.862 -11.787 -6.988 1.00 87.88 126 TRP A O 1
ATOM 983 N N . GLU A 1 127 ? -0.144 -12.246 -6.072 1.00 80.81 127 GLU A N 1
ATOM 984 C CA . GLU A 1 127 ? 0.217 -13.460 -5.323 1.00 80.81 127 GLU A CA 1
ATOM 985 C C . GLU A 1 127 ? -0.613 -14.666 -5.768 1.00 80.81 127 GLU A C 1
ATOM 987 O O . GLU A 1 127 ? -1.839 -14.487 -5.987 1.00 80.81 127 GLU A O 1
#

Radius of gyration: 29.98 Å; chains: 1; bounding box: 41×78×59 Å

Secondary structure (DSSP, 8-state):
-HHHHHHHHHHHHHHHHHHHHTTSS---------------S----S-HHHHHHHHHHHTSTHHHHHS-TTS--EETTTTEEPGGG--TT--SGGGSGGGT--SS-BTTTTB---TT--PPPGGG---

Foldseek 3Di:
DVVVVVVVVVVVVVVVVVVVVVPPPDDDDPPDPPDPPPDPVPPPPPCCVVVVVVCCVCVQPQNLQLQDLVQFRADDSVRHGDPPRAGQPPCDDCSNPCVQAACAQDPVVRHGHRPPDHRDDSVRHDD